Protein AF-A0A3B7A1W2-F1 (afdb_monomer_lite)

pLDDT: mean 85.23, std 13.89, range [45.28, 97.38]

Foldseek 3Di:
DVVVVVVVVVVVVVVVVVVLVCLLPDFPDKDKAKFAWPDWDQDDDPATWIKTWGFHDPDPPDRTDIDIETEQDVVQSVVNVVCHGAIKMWIWTFRPCNPDCSRPPHSIYTPHMDGDPCPPPPPPDPPPPPPPDPDDDDDDDDDDDD

Structure (mmCIF, N/CA/C/O backbone):
data_AF-A0A3B7A1W2-F1
#
_entry.id   AF-A0A3B7A1W2-F1
#
loop_
_atom_site.group_PDB
_atom_site.id
_atom_site.type_symbol
_atom_site.label_atom_id
_atom_site.label_alt_id
_atom_site.label_comp_id
_atom_site.label_asym_id
_atom_site.label_entity_id
_atom_site.label_seq_id
_atom_site.pdbx_PDB_ins_code
_atom_site.Cartn_x
_atom_site.Cartn_y
_atom_site.Cartn_z
_atom_site.occupancy
_atom_site.B_iso_or_equiv
_atom_site.auth_seq_id
_atom_site.auth_comp_id
_atom_site.auth_asym_id
_atom_site.auth_atom_id
_atom_site.pdbx_PDB_model_num
ATOM 1 N N . MET A 1 1 ? 27.266 4.513 -36.233 1.00 73.06 1 MET A N 1
ATOM 2 C CA . MET A 1 1 ? 27.441 4.719 -34.778 1.00 73.06 1 MET A CA 1
ATOM 3 C C . MET A 1 1 ? 26.164 5.240 -34.126 1.00 73.06 1 MET A C 1
ATOM 5 O O . MET A 1 1 ? 25.611 4.531 -33.301 1.00 73.06 1 MET A O 1
ATOM 9 N N . LEU A 1 2 ? 25.616 6.384 -34.559 1.00 82.25 2 LEU A N 1
ATOM 10 C CA . LEU A 1 2 ? 24.417 6.970 -33.938 1.00 82.25 2 LEU A CA 1
ATOM 11 C C . LEU A 1 2 ? 23.139 6.099 -34.045 1.00 82.25 2 LEU A C 1
ATOM 13 O O . LEU A 1 2 ? 22.388 5.991 -33.085 1.00 82.25 2 LEU A O 1
ATOM 17 N N . ARG A 1 3 ? 22.919 5.397 -35.171 1.00 88.88 3 ARG A N 1
ATOM 18 C CA . ARG A 1 3 ? 21.765 4.479 -35.339 1.00 88.88 3 ARG A CA 1
ATOM 19 C C . ARG A 1 3 ? 21.817 3.285 -34.377 1.00 88.88 3 ARG A C 1
ATOM 21 O O . ARG A 1 3 ? 20.830 2.991 -33.719 1.00 88.88 3 ARG A O 1
ATOM 28 N N . SER A 1 4 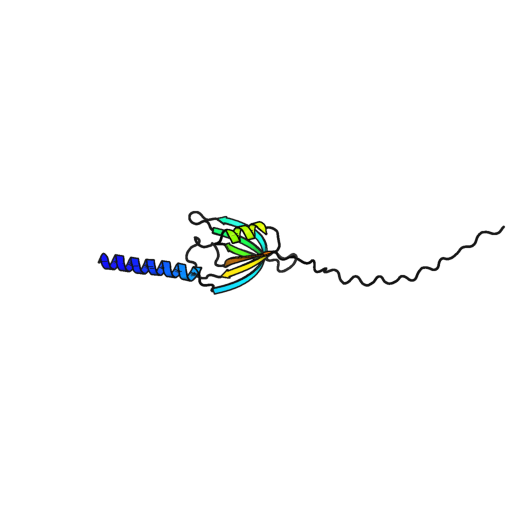? 22.976 2.636 -34.259 1.00 90.12 4 SER A N 1
ATOM 29 C CA . SER A 1 4 ? 23.189 1.522 -33.324 1.00 90.12 4 SER A CA 1
ATOM 30 C C . SER A 1 4 ? 23.053 1.963 -31.864 1.00 90.12 4 SER A C 1
ATOM 32 O O . SER A 1 4 ? 22.524 1.211 -31.056 1.00 90.12 4 SER A O 1
ATOM 34 N N . PHE A 1 5 ? 23.467 3.193 -31.540 1.00 92.88 5 PHE A N 1
ATOM 35 C CA . PHE A 1 5 ? 23.291 3.784 -30.212 1.00 92.88 5 PHE A CA 1
ATOM 36 C C . PHE A 1 5 ? 21.811 3.970 -29.849 1.00 92.88 5 PHE A C 1
ATOM 38 O O . PHE A 1 5 ? 21.390 3.555 -28.772 1.00 92.88 5 PHE A O 1
ATOM 45 N N . PHE A 1 6 ? 20.995 4.506 -30.763 1.00 94.38 6 PHE A N 1
ATOM 46 C CA . PHE A 1 6 ? 19.551 4.628 -30.534 1.00 94.38 6 PHE A CA 1
ATOM 47 C C . PHE A 1 6 ? 18.842 3.273 -30.440 1.00 94.38 6 PHE A C 1
ATOM 49 O O . PHE A 1 6 ? 17.961 3.113 -29.601 1.00 94.38 6 PHE A O 1
ATOM 56 N N . ILE A 1 7 ? 19.244 2.285 -31.248 1.00 93.88 7 ILE A N 1
ATOM 57 C CA . ILE A 1 7 ? 18.708 0.917 -31.153 1.00 93.88 7 ILE A CA 1
ATOM 58 C C . ILE A 1 7 ? 19.046 0.311 -29.787 1.00 93.88 7 ILE A C 1
ATOM 60 O O . ILE A 1 7 ? 18.169 -0.243 -29.133 1.00 93.88 7 ILE A O 1
ATOM 64 N N . PHE A 1 8 ? 20.290 0.461 -29.330 1.00 94.94 8 PHE A N 1
ATOM 65 C CA . PHE A 1 8 ? 20.715 -0.028 -28.022 1.00 94.94 8 PHE A CA 1
ATOM 66 C C . PHE A 1 8 ? 19.917 0.617 -26.880 1.00 94.94 8 PHE A C 1
ATOM 68 O O . PHE A 1 8 ? 19.374 -0.096 -26.041 1.00 94.94 8 PHE A O 1
ATOM 75 N N . ILE A 1 9 ? 19.767 1.946 -26.887 1.00 95.75 9 ILE A N 1
ATOM 76 C CA . ILE A 1 9 ? 18.930 2.659 -25.908 1.00 95.75 9 ILE A CA 1
ATOM 77 C C . ILE A 1 9 ? 17.486 2.156 -25.950 1.00 95.75 9 ILE A C 1
ATOM 79 O O . ILE A 1 9 ? 16.898 1.912 -24.900 1.00 95.75 9 ILE A O 1
ATOM 83 N N . GLY A 1 10 ? 16.926 1.967 -27.147 1.00 95.81 10 GLY A N 1
ATOM 84 C CA . GLY A 1 10 ? 15.574 1.442 -27.315 1.00 95.81 10 GLY A CA 1
ATOM 85 C C . GLY A 1 10 ? 15.402 0.068 -26.670 1.00 95.81 10 GLY A C 1
ATOM 86 O O . GLY A 1 10 ? 14.456 -0.135 -25.916 1.00 95.81 10 GLY A O 1
ATOM 87 N N . VAL A 1 11 ? 16.343 -0.852 -26.897 1.00 95.62 11 VAL A N 1
ATOM 88 C CA . VAL A 1 11 ? 16.323 -2.197 -26.298 1.00 95.62 11 VAL A CA 1
ATOM 89 C C . VAL A 1 11 ? 16.437 -2.134 -24.774 1.00 95.62 11 VAL A C 1
ATOM 91 O O . VAL A 1 11 ? 15.689 -2.821 -24.083 1.00 95.62 11 VAL A O 1
ATOM 94 N N . VAL A 1 12 ? 17.322 -1.288 -24.240 1.00 95.44 12 VAL A N 1
ATOM 95 C CA . VAL A 1 12 ? 17.487 -1.118 -22.787 1.00 95.44 12 VAL A CA 1
ATOM 96 C C . VAL A 1 12 ? 16.216 -0.562 -22.144 1.00 95.44 12 VAL A C 1
ATOM 98 O O . VAL A 1 12 ? 15.766 -1.089 -21.129 1.00 95.44 12 VAL A O 1
ATOM 101 N N . LEU A 1 13 ? 15.603 0.463 -22.742 1.00 94.88 13 LEU A N 1
ATOM 102 C CA . LEU A 1 13 ? 14.352 1.036 -22.240 1.00 94.88 13 LEU A CA 1
ATOM 103 C C . LEU A 1 13 ? 13.209 0.019 -22.276 1.00 94.88 13 LEU A C 1
ATOM 105 O O . LEU A 1 13 ? 12.460 -0.095 -21.309 1.00 94.88 13 LEU A O 1
ATOM 109 N N . LEU A 1 14 ? 13.099 -0.752 -23.357 1.00 95.75 14 LEU A N 1
ATOM 110 C CA . LEU A 1 14 ? 12.073 -1.784 -23.491 1.00 95.75 14 LEU A CA 1
ATOM 111 C C . LEU A 1 14 ? 12.275 -2.894 -22.447 1.00 95.75 14 LEU A C 1
ATOM 113 O O . LEU A 1 14 ? 11.315 -3.309 -21.801 1.00 95.75 14 LEU A O 1
ATOM 117 N N . GLY A 1 15 ? 13.526 -3.297 -22.205 1.00 95.06 15 GLY A N 1
ATOM 118 C CA . GLY A 1 15 ? 13.882 -4.221 -21.128 1.00 95.06 15 GLY A CA 1
ATOM 119 C C . GLY A 1 15 ? 13.515 -3.690 -19.739 1.00 95.06 15 GLY A C 1
ATOM 120 O O . GLY A 1 15 ? 12.948 -4.429 -18.939 1.00 95.06 15 GLY A O 1
ATOM 121 N N . ALA A 1 16 ? 13.762 -2.406 -19.463 1.00 92.88 16 ALA A N 1
ATOM 122 C CA . ALA A 1 16 ? 13.397 -1.781 -18.191 1.00 92.88 16 ALA A CA 1
ATOM 123 C C . ALA A 1 16 ? 11.874 -1.730 -17.978 1.00 92.88 16 ALA A C 1
ATOM 125 O O . ALA A 1 16 ? 11.393 -2.045 -16.891 1.00 92.88 16 ALA A O 1
ATOM 126 N N . VAL A 1 17 ? 11.104 -1.389 -19.017 1.00 93.44 17 VAL A N 1
ATOM 127 C CA . VAL A 1 17 ? 9.633 -1.393 -18.954 1.00 93.44 17 VAL A CA 1
ATOM 128 C C . VAL A 1 17 ? 9.101 -2.807 -18.728 1.00 93.44 17 VAL A C 1
ATOM 130 O O . VAL A 1 17 ? 8.248 -3.004 -17.865 1.00 93.44 17 VAL A O 1
ATOM 133 N N . ALA A 1 18 ? 9.627 -3.796 -19.455 1.00 93.81 18 ALA A N 1
ATOM 134 C CA . ALA A 1 18 ? 9.243 -5.194 -19.282 1.00 93.81 18 ALA A CA 1
ATOM 135 C C . ALA A 1 18 ? 9.575 -5.709 -17.873 1.00 93.81 18 ALA A C 1
ATOM 137 O O . ALA A 1 18 ? 8.759 -6.400 -17.269 1.00 93.81 18 ALA A O 1
ATOM 138 N N . TRP A 1 19 ? 10.733 -5.326 -17.325 1.00 91.56 19 TRP A N 1
ATOM 139 C CA . TRP A 1 19 ? 11.125 -5.654 -15.955 1.00 91.56 19 TRP A CA 1
ATOM 140 C C . TRP A 1 19 ? 10.150 -5.078 -14.930 1.00 91.56 19 TRP A C 1
ATOM 142 O O . TRP A 1 19 ? 9.638 -5.821 -14.101 1.00 91.56 19 TRP A O 1
ATOM 152 N N . VAL A 1 20 ? 9.866 -3.771 -14.993 1.00 91.69 20 VAL A N 1
ATOM 153 C CA . VAL A 1 20 ? 8.916 -3.102 -14.084 1.00 91.69 20 VAL A CA 1
ATOM 154 C C . VAL A 1 20 ? 7.541 -3.757 -14.167 1.00 91.69 20 VAL A C 1
ATOM 156 O O . VAL A 1 20 ? 6.906 -4.011 -13.148 1.00 91.69 20 VAL A O 1
ATOM 159 N N . TRP A 1 21 ? 7.074 -4.041 -15.383 1.00 92.25 21 TRP A N 1
ATOM 160 C CA . TRP A 1 21 ? 5.792 -4.700 -15.583 1.00 92.25 21 TRP A CA 1
ATOM 161 C C . TRP A 1 21 ? 5.779 -6.096 -14.955 1.00 92.25 21 TRP A C 1
ATOM 163 O O . TRP A 1 21 ? 4.833 -6.430 -14.250 1.00 92.25 21 TRP A O 1
ATOM 173 N N . LEU A 1 22 ? 6.837 -6.885 -15.142 1.00 93.31 22 LEU A N 1
ATOM 174 C CA . LEU A 1 22 ? 6.940 -8.217 -14.557 1.00 93.31 22 LEU A CA 1
ATOM 175 C C . LEU A 1 22 ? 6.950 -8.160 -13.025 1.00 93.31 22 LEU A C 1
ATOM 177 O O . LEU A 1 22 ? 6.165 -8.858 -12.392 1.00 93.31 22 LEU A O 1
ATOM 181 N N . THR A 1 23 ? 7.794 -7.318 -12.422 1.00 91.00 23 THR A N 1
ATOM 182 C CA . THR A 1 23 ? 7.941 -7.280 -10.959 1.00 91.00 23 THR A CA 1
ATOM 183 C C . THR A 1 23 ? 6.697 -6.770 -10.247 1.00 91.00 23 THR A C 1
ATOM 185 O O . THR A 1 23 ? 6.440 -7.199 -9.134 1.00 91.00 23 THR A O 1
ATOM 188 N N . LEU A 1 24 ? 5.893 -5.916 -10.886 1.00 88.38 24 LEU A N 1
ATOM 189 C CA . LEU A 1 24 ? 4.650 -5.381 -10.317 1.00 88.38 24 LEU A CA 1
ATOM 190 C C . LEU A 1 24 ? 3.407 -6.251 -10.531 1.00 88.38 24 LEU A C 1
ATOM 192 O O . LEU A 1 24 ? 2.341 -5.897 -10.021 1.00 88.38 24 LEU A O 1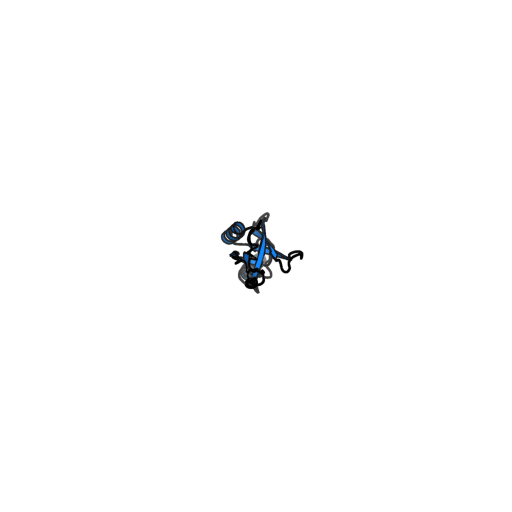
ATOM 196 N N . ASN A 1 25 ? 3.507 -7.302 -11.346 1.00 89.25 25 ASN A N 1
ATOM 197 C CA . ASN A 1 25 ? 2.410 -8.237 -11.613 1.00 89.25 25 ASN A CA 1
ATOM 198 C C . ASN A 1 25 ? 2.724 -9.657 -11.123 1.00 89.25 25 ASN A C 1
ATOM 200 O O . ASN A 1 25 ? 1.822 -10.486 -11.046 1.00 89.25 25 ASN A O 1
ATOM 204 N N . TRP A 1 26 ? 3.987 -9.959 -10.812 1.00 91.94 26 TRP A N 1
ATOM 205 C CA . TRP A 1 26 ? 4.398 -11.273 -10.342 1.00 91.94 26 TRP A CA 1
ATOM 206 C C . TRP A 1 26 ? 4.494 -11.308 -8.816 1.00 91.94 26 TRP A C 1
ATOM 208 O O . TRP A 1 26 ? 5.460 -10.819 -8.225 1.00 91.94 26 TRP A O 1
ATOM 218 N N . SER A 1 27 ? 3.520 -11.959 -8.180 1.00 92.19 27 SER A N 1
ATOM 219 C CA . SER A 1 27 ? 3.583 -12.260 -6.751 1.00 92.19 27 SER A CA 1
ATOM 220 C C . SER A 1 27 ? 4.592 -13.379 -6.484 1.00 92.19 27 SER A C 1
ATOM 222 O O . SER A 1 27 ? 4.483 -14.486 -7.011 1.00 92.19 27 SER A O 1
ATOM 224 N N . TYR A 1 28 ? 5.611 -13.081 -5.678 1.00 93.62 28 TYR A N 1
ATOM 225 C CA . TYR A 1 28 ? 6.539 -14.079 -5.146 1.00 93.62 28 TYR A CA 1
ATOM 226 C C . TYR A 1 28 ? 5.884 -14.912 -4.038 1.00 93.62 28 TYR A C 1
ATOM 228 O O . TYR A 1 28 ? 6.140 -16.110 -3.934 1.00 93.62 28 TYR A O 1
ATOM 236 N N . SER A 1 29 ? 5.072 -14.270 -3.200 1.00 94.88 29 SER A N 1
ATOM 237 C CA . SER A 1 29 ? 4.317 -14.908 -2.125 1.00 94.88 29 SER A CA 1
ATOM 238 C C . SER A 1 29 ? 3.079 -14.088 -1.837 1.00 94.88 29 SER A C 1
ATOM 240 O O . SER A 1 29 ? 3.159 -12.875 -1.726 1.00 94.88 29 SER A O 1
ATOM 242 N N . ASP A 1 30 ? 1.960 -14.743 -1.614 1.00 95.62 30 ASP A N 1
ATOM 243 C CA . ASP A 1 30 ? 0.753 -14.149 -1.059 1.00 95.62 30 ASP A CA 1
ATOM 244 C C . ASP A 1 30 ? 0.518 -14.650 0.371 1.00 95.62 30 ASP A C 1
ATOM 246 O O . ASP A 1 30 ? 1.112 -15.640 0.812 1.00 95.62 30 ASP A O 1
ATOM 250 N N . GLY A 1 31 ? -0.282 -13.918 1.140 1.00 95.50 31 GLY A N 1
ATOM 251 C CA . GLY A 1 31 ? -0.623 -14.315 2.499 1.00 95.50 31 GLY A CA 1
ATOM 252 C C . GLY A 1 31 ? -1.521 -13.325 3.224 1.00 95.50 31 GLY A C 1
ATOM 253 O O . GLY A 1 31 ? -1.952 -12.309 2.676 1.00 95.50 31 GLY A O 1
ATOM 254 N N . GLU A 1 32 ? -1.784 -13.627 4.494 1.00 95.44 32 GLU A N 1
ATOM 255 C CA . GLU A 1 32 ? -2.628 -12.811 5.361 1.00 95.44 32 GLU A CA 1
ATOM 256 C C . GLU A 1 32 ? -1.916 -12.437 6.664 1.00 95.44 32 GLU A C 1
ATOM 258 O O . GLU A 1 32 ? -1.167 -13.232 7.234 1.00 95.44 32 GLU A O 1
ATOM 263 N N . ARG A 1 33 ? -2.177 -11.229 7.174 1.00 94.31 33 ARG A N 1
ATOM 264 C CA . ARG A 1 33 ? -1.713 -10.770 8.493 1.00 94.31 33 ARG A CA 1
ATOM 265 C C . ARG A 1 33 ? -2.841 -10.097 9.256 1.00 94.31 33 ARG A C 1
ATOM 267 O O . ARG A 1 33 ? -3.523 -9.225 8.726 1.00 94.31 33 ARG A O 1
ATOM 274 N N . ALA A 1 34 ? -3.016 -10.487 10.515 1.00 92.94 34 ALA A N 1
ATOM 275 C CA . ALA A 1 34 ? -4.021 -9.920 11.403 1.00 92.94 34 ALA A CA 1
ATOM 276 C C . ALA A 1 34 ? -3.394 -8.911 12.369 1.00 92.94 34 ALA A C 1
ATOM 278 O O . ALA A 1 34 ? -2.347 -9.177 12.962 1.00 92.94 34 ALA A O 1
ATOM 279 N N . GLY A 1 35 ? -4.059 -7.783 12.585 1.00 92.81 35 GLY A N 1
ATOM 280 C CA . GLY A 1 35 ? -3.596 -6.782 13.537 1.00 92.81 35 GLY A CA 1
ATOM 281 C C . GLY A 1 35 ? -4.458 -5.530 13.553 1.00 92.81 35 GLY A C 1
ATOM 282 O O . GLY A 1 35 ? -5.577 -5.524 13.047 1.00 92.81 35 GLY A O 1
ATOM 283 N N . TYR A 1 36 ? -3.927 -4.472 14.152 1.00 92.31 36 TYR A N 1
ATOM 284 C CA . TYR A 1 36 ? -4.576 -3.166 14.222 1.00 92.31 36 TYR A CA 1
ATOM 285 C C . TYR A 1 36 ? -3.871 -2.182 13.296 1.00 92.31 36 TYR A C 1
ATOM 287 O O . TYR A 1 36 ? -2.645 -2.046 13.351 1.00 92.31 36 TYR A O 1
ATOM 295 N N . ILE A 1 37 ? -4.641 -1.479 12.461 1.00 93.81 37 ILE A N 1
ATOM 296 C CA . ILE A 1 37 ? -4.105 -0.395 11.632 1.00 93.81 37 ILE A CA 1
ATOM 297 C C . ILE A 1 37 ? -3.624 0.719 12.559 1.00 93.81 37 ILE A C 1
ATOM 299 O O . ILE A 1 37 ? -4.435 1.360 13.225 1.00 93.81 37 ILE A O 1
ATOM 303 N N . GLN A 1 38 ? -2.312 0.952 12.600 1.00 91.75 38 GLN A N 1
ATOM 304 C CA . GLN A 1 38 ? -1.738 2.037 13.399 1.00 91.75 38 GLN A CA 1
ATOM 305 C C . GLN A 1 38 ? -1.594 3.318 12.594 1.00 91.75 38 GLN A C 1
ATOM 307 O O . GLN A 1 38 ? -1.737 4.417 13.126 1.00 91.75 38 GLN A O 1
ATOM 312 N N . LYS A 1 39 ? -1.272 3.184 11.309 1.00 93.00 39 LYS A N 1
ATOM 313 C CA . LYS A 1 39 ? -0.959 4.321 10.456 1.00 93.00 39 LYS A CA 1
ATOM 314 C C . LYS A 1 39 ? -1.251 3.979 9.012 1.00 93.00 39 LYS A C 1
ATOM 316 O O . LYS A 1 39 ? -0.965 2.876 8.562 1.00 93.00 39 LYS A O 1
ATOM 321 N N . LEU A 1 40 ? -1.768 4.964 8.295 1.00 95.25 40 LEU A N 1
ATOM 322 C CA . LEU A 1 40 ? -1.859 4.976 6.846 1.00 95.25 40 LEU A CA 1
ATOM 323 C C . LEU A 1 40 ? -1.554 6.402 6.395 1.00 95.25 40 LEU A C 1
ATOM 325 O O . LEU A 1 40 ? -2.118 7.361 6.922 1.00 95.25 40 LEU A O 1
ATOM 329 N N . SER A 1 41 ? -0.621 6.566 5.468 1.00 94.81 41 SER A N 1
ATOM 330 C CA . SER A 1 41 ? -0.168 7.882 5.035 1.00 94.81 41 SER A CA 1
ATOM 331 C C . SER A 1 41 ? 0.132 7.872 3.548 1.00 94.81 41 SER A C 1
ATOM 333 O O . SER A 1 41 ? 0.812 6.981 3.049 1.00 94.81 41 SER A O 1
ATOM 335 N N . ARG A 1 42 ? -0.367 8.885 2.837 1.00 94.19 42 ARG A N 1
ATOM 336 C CA . ARG A 1 42 ? -0.041 9.102 1.430 1.00 94.19 42 ARG A CA 1
ATOM 337 C C . ARG A 1 42 ? 1.253 9.907 1.342 1.00 94.19 42 ARG A C 1
ATOM 339 O O . ARG A 1 42 ? 1.241 11.110 1.610 1.00 94.19 42 ARG A O 1
ATOM 346 N N . LYS A 1 43 ? 2.357 9.256 0.985 1.00 90.94 43 LYS A N 1
ATOM 347 C CA . LYS A 1 43 ? 3.703 9.851 0.953 1.00 90.94 43 LYS A CA 1
ATOM 348 C C . LYS A 1 43 ? 4.313 9.751 -0.439 1.00 90.94 43 LYS A C 1
ATOM 350 O O . LYS A 1 43 ? 3.842 8.991 -1.272 1.00 90.94 43 LYS A O 1
ATOM 355 N N . GLY A 1 44 ? 5.333 10.567 -0.688 1.00 87.31 44 GLY A N 1
ATOM 356 C CA . GLY A 1 44 ? 6.047 10.629 -1.962 1.00 87.31 44 GLY A CA 1
ATOM 357 C C . GLY A 1 44 ? 6.063 12.033 -2.566 1.00 87.31 44 GLY A C 1
ATOM 358 O O . GLY A 1 44 ? 5.106 12.801 -2.432 1.00 87.31 44 GLY A O 1
ATOM 359 N N . TRP A 1 45 ? 7.185 12.384 -3.201 1.00 79.19 45 TRP A N 1
ATOM 360 C CA . TRP A 1 45 ? 7.403 13.715 -3.778 1.00 79.19 45 TRP A CA 1
ATOM 361 C C . TRP A 1 45 ? 6.919 13.809 -5.231 1.00 79.19 45 TRP A C 1
ATOM 363 O O . TRP A 1 45 ? 6.154 14.713 -5.556 1.00 79.19 45 TRP A O 1
ATOM 373 N N . LEU A 1 46 ? 7.315 12.846 -6.074 1.00 83.25 46 LEU A N 1
ATOM 374 C CA . LEU A 1 46 ? 6.893 12.738 -7.480 1.00 83.25 46 LEU A CA 1
ATOM 375 C C . LEU A 1 46 ? 5.728 11.755 -7.665 1.00 83.25 46 LEU A C 1
ATOM 377 O O . LEU A 1 46 ? 4.732 12.089 -8.298 1.00 83.25 46 LEU A O 1
ATOM 381 N N . CYS A 1 47 ? 5.843 10.560 -7.085 1.00 87.19 47 CYS A N 1
ATOM 382 C CA . CYS A 1 47 ? 4.819 9.520 -7.108 1.00 87.19 47 CYS A CA 1
ATOM 383 C C . CYS A 1 47 ? 4.283 9.358 -5.689 1.00 87.19 47 CYS A C 1
ATOM 385 O O . CYS A 1 47 ? 5.051 9.007 -4.796 1.00 87.19 47 CYS A O 1
ATOM 387 N N . LYS A 1 48 ? 3.000 9.655 -5.464 1.00 90.25 48 LYS A N 1
ATOM 388 C CA . LYS A 1 48 ? 2.381 9.466 -4.150 1.00 90.25 48 LYS A CA 1
ATOM 389 C C . LYS A 1 48 ? 1.816 8.058 -4.033 1.00 90.25 48 LYS A C 1
ATOM 391 O O . LYS A 1 48 ? 0.914 7.708 -4.791 1.00 90.25 48 LYS A O 1
ATOM 396 N N . THR A 1 49 ? 2.292 7.306 -3.054 1.00 93.56 49 THR A N 1
ATOM 397 C CA . THR A 1 49 ? 1.802 5.971 -2.704 1.00 93.56 49 THR A CA 1
ATOM 398 C C . THR A 1 49 ? 1.200 5.994 -1.306 1.00 93.56 49 THR A C 1
ATOM 400 O O . THR A 1 49 ? 1.451 6.905 -0.509 1.00 93.56 49 THR A O 1
ATOM 403 N N . TRP A 1 50 ? 0.320 5.039 -1.025 1.00 96.25 50 TRP A N 1
ATOM 404 C CA . TRP A 1 50 ? -0.232 4.853 0.308 1.00 96.25 50 TRP A CA 1
ATOM 405 C C . TRP A 1 50 ? 0.626 3.850 1.062 1.00 96.25 50 TRP A C 1
ATOM 407 O O . TRP A 1 50 ? 0.756 2.711 0.635 1.00 96.25 50 TRP A O 1
ATOM 417 N N . GLU A 1 51 ? 1.174 4.274 2.191 1.00 96.19 51 GLU A N 1
ATOM 418 C CA . GLU A 1 51 ? 2.056 3.463 3.023 1.00 96.19 51 GLU A CA 1
ATOM 419 C C . GLU A 1 51 ? 1.432 3.323 4.404 1.00 96.19 51 GLU A C 1
ATOM 421 O O . GLU A 1 51 ? 1.035 4.319 5.028 1.00 96.19 51 GLU A O 1
ATOM 426 N N . GLY A 1 52 ? 1.306 2.087 4.869 1.00 95.06 52 GLY A N 1
ATOM 427 C CA . GLY A 1 52 ? 0.646 1.760 6.118 1.00 95.06 52 GLY A CA 1
ATOM 428 C C . GLY A 1 52 ? 1.491 0.894 7.038 1.00 95.06 52 GLY A C 1
ATOM 429 O O . GLY A 1 52 ? 2.435 0.230 6.624 1.00 95.06 52 GLY A O 1
ATOM 430 N N . GLU A 1 53 ? 1.132 0.923 8.318 1.00 94.75 53 GLU A N 1
ATOM 431 C CA . GLU A 1 53 ? 1.751 0.119 9.367 1.00 94.75 53 GLU A CA 1
ATOM 432 C C . GLU A 1 53 ? 0.644 -0.579 10.175 1.00 94.75 53 GLU A C 1
ATOM 434 O O . GLU A 1 53 ? -0.286 0.072 10.671 1.00 94.75 53 GLU A O 1
ATOM 439 N N . VAL A 1 54 ? 0.751 -1.900 10.336 1.00 93.94 54 VAL A N 1
ATOM 440 C CA . VAL A 1 54 ? -0.100 -2.700 11.232 1.00 93.94 54 V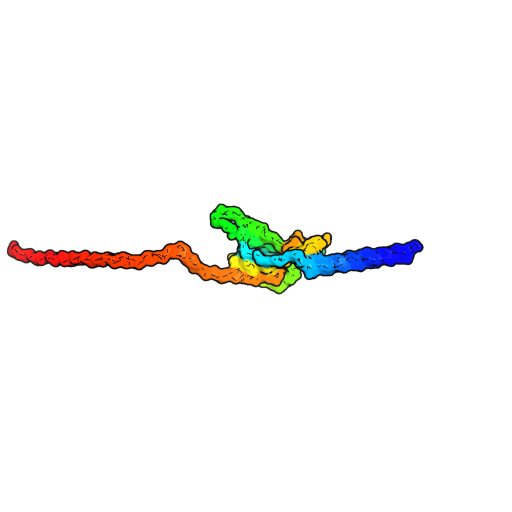AL A CA 1
ATOM 441 C C . VAL A 1 54 ? 0.686 -3.150 12.447 1.00 93.94 54 VAL A C 1
ATOM 443 O O . VAL A 1 54 ? 1.779 -3.695 12.317 1.00 93.94 54 VAL A O 1
ATOM 446 N N . ALA A 1 55 ? 0.096 -2.968 13.627 1.00 92.56 55 ALA A N 1
ATOM 447 C CA . ALA A 1 55 ? 0.544 -3.622 14.849 1.00 92.56 55 ALA A CA 1
ATOM 448 C C . ALA A 1 55 ? -0.032 -5.035 14.914 1.00 92.56 55 ALA A C 1
ATOM 450 O O . ALA A 1 55 ? -1.240 -5.226 15.084 1.00 92.56 55 ALA A O 1
ATOM 451 N N . MET A 1 56 ? 0.844 -6.023 14.808 1.00 89.06 56 MET A N 1
ATOM 452 C CA . MET A 1 56 ? 0.535 -7.426 15.030 1.00 89.06 56 MET A CA 1
ATOM 453 C C . MET A 1 56 ? 0.785 -7.731 16.507 1.00 89.06 56 MET A C 1
ATOM 455 O O . MET A 1 56 ? 1.913 -7.659 16.994 1.00 89.06 56 MET A O 1
ATOM 459 N N . VAL A 1 57 ? -0.280 -8.051 17.240 1.00 80.25 57 VAL A N 1
ATOM 460 C CA . VAL A 1 57 ? -0.171 -8.456 18.645 1.00 80.25 57 VAL A CA 1
ATOM 461 C C . VAL A 1 57 ? -0.052 -9.972 18.686 1.00 80.25 57 VAL A C 1
ATOM 463 O O . VAL A 1 57 ? -1.022 -10.680 18.424 1.00 80.25 57 VAL A O 1
ATOM 466 N N . THR A 1 58 ? 1.141 -10.467 18.998 1.00 74.06 58 THR A N 1
ATOM 467 C CA . THR A 1 58 ? 1.414 -11.904 19.144 1.00 74.06 58 THR A CA 1
ATOM 468 C C . THR A 1 58 ? 1.166 -12.386 20.574 1.00 74.06 58 THR A C 1
ATOM 470 O O . THR A 1 58 ? 0.711 -13.510 20.764 1.00 74.06 58 THR A O 1
ATOM 473 N N . MET A 1 59 ? 1.405 -11.533 21.580 1.00 77.94 59 MET A N 1
ATOM 474 C CA . MET A 1 59 ? 1.185 -11.834 23.000 1.00 77.94 59 MET A CA 1
ATOM 475 C C . MET A 1 59 ? 0.737 -10.588 23.791 1.00 77.94 59 MET A C 1
ATOM 477 O O . MET A 1 59 ? 1.288 -9.504 23.578 1.00 77.94 59 MET A O 1
ATOM 481 N N . PRO A 1 60 ? -0.220 -10.712 24.736 1.00 73.75 60 PRO A N 1
ATOM 482 C CA . PRO A 1 60 ? -0.593 -9.619 25.634 1.00 73.75 60 PRO A CA 1
ATOM 483 C C . PRO A 1 60 ? 0.607 -9.125 26.456 1.00 73.75 60 PRO A C 1
ATOM 485 O O . PRO A 1 60 ? 1.314 -9.922 27.066 1.00 73.75 60 PRO A O 1
ATOM 488 N N . GLY A 1 61 ? 0.832 -7.809 26.486 1.00 76.19 61 GLY A N 1
ATOM 489 C CA . GLY A 1 61 ? 1.930 -7.186 27.240 1.00 76.19 61 GLY A CA 1
ATOM 490 C C . GLY A 1 61 ? 3.295 -7.187 26.539 1.00 76.19 61 GLY A C 1
ATOM 491 O O . GLY A 1 61 ? 4.222 -6.556 27.043 1.00 76.19 61 GLY A O 1
ATOM 492 N N . ALA A 1 62 ? 3.427 -7.835 25.377 1.00 79.50 62 ALA A N 1
ATOM 493 C CA . ALA A 1 62 ? 4.604 -7.705 24.522 1.00 79.50 62 ALA A CA 1
ATOM 494 C C . ALA A 1 62 ? 4.505 -6.459 23.627 1.00 79.50 62 ALA A C 1
ATOM 496 O O . ALA A 1 62 ? 3.413 -5.966 23.333 1.00 79.50 62 ALA A O 1
ATOM 497 N N . ILE A 1 63 ? 5.657 -5.958 23.172 1.00 81.38 63 ILE A N 1
ATOM 498 C CA . ILE A 1 63 ? 5.703 -4.897 22.162 1.00 81.38 63 ILE A CA 1
ATOM 499 C C . ILE A 1 63 ? 5.155 -5.490 20.854 1.00 81.38 63 ILE A C 1
ATOM 501 O O . ILE A 1 63 ? 5.674 -6.515 20.413 1.00 81.38 63 ILE A O 1
ATOM 505 N N . PRO A 1 64 ? 4.114 -4.898 20.244 1.00 82.69 64 PRO A N 1
ATOM 506 C CA . PRO A 1 64 ? 3.550 -5.423 19.010 1.00 82.69 64 PRO A CA 1
ATOM 507 C C . PRO A 1 64 ? 4.552 -5.310 17.860 1.00 82.69 64 PRO A C 1
ATOM 509 O O . PRO A 1 64 ? 5.173 -4.259 17.664 1.00 82.69 64 PRO A O 1
ATOM 512 N N . ASP A 1 65 ? 4.657 -6.376 17.069 1.00 89.44 65 ASP A N 1
ATOM 513 C CA . ASP A 1 65 ? 5.460 -6.371 15.853 1.00 89.44 65 ASP A CA 1
ATOM 514 C C . ASP A 1 65 ? 4.800 -5.469 14.813 1.00 89.44 65 ASP A C 1
ATOM 516 O O . ASP A 1 65 ? 3.580 -5.487 14.623 1.00 89.44 65 ASP A O 1
ATOM 520 N N . ARG A 1 66 ? 5.607 -4.668 14.119 1.00 91.38 66 ARG A N 1
ATOM 521 C CA . ARG A 1 66 ? 5.116 -3.788 13.058 1.00 91.38 66 ARG A CA 1
ATOM 522 C C . ARG A 1 66 ? 5.269 -4.454 11.702 1.00 91.38 66 ARG A C 1
ATOM 524 O O . ARG A 1 66 ? 6.346 -4.927 11.352 1.00 91.38 66 ARG A O 1
ATOM 531 N N . PHE A 1 67 ? 4.183 -4.465 10.941 1.00 94.88 67 PHE A N 1
ATOM 532 C CA . PHE A 1 67 ? 4.188 -4.826 9.533 1.00 94.88 67 PHE A CA 1
ATOM 533 C C . PHE A 1 67 ? 3.939 -3.585 8.691 1.00 94.88 67 PHE A C 1
ATOM 535 O O . PHE A 1 67 ? 2.860 -2.995 8.760 1.00 94.88 67 PHE A O 1
ATOM 542 N N . GLU A 1 68 ? 4.948 -3.201 7.923 1.00 96.19 68 GLU A N 1
ATOM 543 C CA . GLU A 1 68 ? 4.874 -2.104 6.966 1.00 96.19 68 GLU A CA 1
ATOM 544 C C . GLU A 1 68 ? 4.403 -2.653 5.620 1.00 96.19 68 GLU A C 1
ATOM 546 O O . GLU A 1 68 ? 4.837 -3.726 5.194 1.00 96.19 68 GLU A O 1
ATOM 551 N N . PHE A 1 69 ? 3.499 -1.931 4.970 1.00 96.31 69 PHE A N 1
ATOM 552 C CA . PHE A 1 69 ? 2.916 -2.343 3.703 1.00 96.31 69 PHE A CA 1
ATOM 553 C C . PHE A 1 69 ? 2.608 -1.143 2.813 1.00 96.31 69 PHE A C 1
ATOM 555 O O . PHE A 1 69 ? 2.345 -0.039 3.293 1.00 96.31 69 PHE A O 1
ATOM 562 N N . SER A 1 70 ? 2.555 -1.399 1.512 1.00 96.44 70 SER A N 1
ATOM 563 C CA . SER A 1 70 ? 2.218 -0.420 0.485 1.00 96.44 70 SER A CA 1
ATOM 564 C C . SER A 1 70 ? 0.859 -0.745 -0.138 1.00 96.44 70 SER A C 1
ATOM 566 O O . SER A 1 70 ? 0.470 -1.905 -0.278 1.00 96.44 70 SER A O 1
ATOM 568 N N . VAL A 1 71 ? 0.109 0.280 -0.534 1.00 96.31 71 VAL A N 1
ATOM 569 C CA . VAL A 1 71 ? -1.189 0.142 -1.206 1.00 96.31 71 VAL A CA 1
ATOM 570 C C . VAL A 1 71 ? -1.169 0.950 -2.492 1.00 96.31 71 VAL A C 1
ATOM 572 O O . VAL A 1 71 ? -0.929 2.160 -2.495 1.00 96.31 71 VAL A O 1
ATOM 575 N N . ARG A 1 72 ? -1.438 0.269 -3.605 1.00 91.56 72 ARG A N 1
ATOM 576 C CA . ARG A 1 72 ? -1.454 0.887 -4.937 1.00 91.56 72 ARG A CA 1
ATOM 577 C C . ARG A 1 72 ? -2.830 1.420 -5.312 1.00 91.56 72 ARG A C 1
ATOM 579 O O . ARG A 1 72 ? -2.925 2.447 -5.977 1.00 91.56 72 ARG A O 1
ATOM 586 N N . GLU A 1 73 ? -3.888 0.741 -4.880 1.00 92.56 73 GLU A N 1
ATOM 587 C CA . GLU A 1 73 ? -5.259 1.093 -5.235 1.00 92.56 73 GLU A CA 1
ATOM 588 C C . GLU A 1 73 ? -5.908 1.999 -4.178 1.00 92.56 73 GLU A C 1
ATOM 590 O O . GLU A 1 73 ? -5.889 1.719 -2.978 1.00 92.56 73 GLU A O 1
ATOM 595 N N . GLU A 1 74 ? -6.511 3.104 -4.617 1.00 93.88 74 GLU A N 1
ATOM 596 C CA . GLU A 1 74 ? -7.142 4.073 -3.712 1.00 93.88 74 GLU A CA 1
ATOM 597 C C . GLU A 1 74 ? -8.399 3.516 -3.028 1.00 93.88 74 GLU A C 1
ATOM 599 O O . GLU A 1 74 ? -8.694 3.876 -1.890 1.00 93.88 74 GLU A O 1
ATOM 604 N N . THR A 1 75 ? -9.111 2.594 -3.677 1.00 95.81 75 THR A N 1
ATOM 605 C CA . THR A 1 75 ? -10.276 1.897 -3.110 1.00 95.81 75 THR A CA 1
ATOM 606 C C . THR A 1 75 ? -9.884 1.081 -1.873 1.00 95.81 75 THR A C 1
ATOM 608 O O . THR A 1 75 ? -10.536 1.192 -0.833 1.00 95.81 75 THR A O 1
ATOM 611 N N . ILE A 1 76 ? -8.774 0.341 -1.944 1.00 96.19 76 ILE A N 1
ATOM 612 C CA . ILE A 1 76 ? -8.219 -0.439 -0.834 1.00 96.19 76 ILE A CA 1
ATOM 613 C C . ILE A 1 76 ? -7.729 0.488 0.277 1.00 96.19 76 ILE A C 1
ATOM 615 O O . ILE A 1 76 ? -8.050 0.264 1.441 1.00 96.19 76 ILE A O 1
ATOM 619 N N . ALA A 1 77 ? -7.035 1.579 -0.060 1.00 96.25 77 ALA A N 1
ATOM 620 C CA . ALA A 1 77 ? -6.604 2.564 0.933 1.00 96.25 77 ALA A CA 1
ATOM 621 C C . ALA A 1 77 ? -7.796 3.174 1.694 1.00 96.25 77 ALA A C 1
ATOM 623 O O . ALA A 1 77 ? -7.767 3.277 2.920 1.00 96.25 77 ALA A O 1
ATOM 624 N N . ASN A 1 78 ? -8.881 3.507 0.989 1.00 96.25 78 ASN A N 1
ATOM 625 C CA . ASN A 1 78 ? -10.114 3.995 1.606 1.00 96.25 78 ASN A CA 1
ATOM 626 C C . ASN A 1 78 ? -10.775 2.931 2.491 1.00 96.25 78 ASN A C 1
ATOM 628 O O . ASN A 1 78 ? -11.245 3.256 3.581 1.00 96.25 78 ASN A O 1
ATOM 632 N N . LYS A 1 79 ? -10.769 1.662 2.065 1.00 96.00 79 LYS A N 1
ATOM 633 C CA . LYS A 1 79 ? -11.276 0.534 2.860 1.00 96.00 79 LYS A CA 1
ATOM 634 C C . LYS A 1 79 ? -10.476 0.361 4.154 1.00 96.00 79 LYS A C 1
ATOM 636 O O . LYS A 1 79 ? -11.067 0.218 5.218 1.00 96.00 79 LYS A O 1
ATOM 641 N N . ILE A 1 80 ? -9.147 0.445 4.084 1.00 95.81 80 ILE A N 1
ATOM 642 C CA . ILE A 1 80 ? -8.260 0.392 5.257 1.00 95.81 80 ILE A CA 1
ATOM 643 C C . ILE A 1 80 ? -8.538 1.570 6.191 1.00 95.81 80 ILE A C 1
ATOM 645 O O . ILE A 1 80 ? -8.656 1.378 7.397 1.00 95.81 80 ILE A O 1
ATOM 649 N N . ASN A 1 81 ? -8.689 2.777 5.643 1.00 95.19 81 ASN A N 1
ATOM 650 C CA . ASN A 1 81 ? -8.973 3.972 6.432 1.00 95.19 81 ASN A CA 1
ATOM 651 C C . ASN A 1 81 ? -10.339 3.895 7.139 1.00 95.19 81 ASN A C 1
ATOM 653 O O . ASN A 1 81 ? -10.463 4.295 8.291 1.00 95.19 81 ASN A O 1
ATOM 657 N N . ALA A 1 82 ? -11.356 3.328 6.483 1.00 94.94 82 ALA A N 1
ATOM 658 C CA . ALA A 1 82 ? -12.672 3.104 7.083 1.00 94.94 82 ALA A CA 1
ATOM 659 C C . ALA A 1 82 ? -12.645 2.086 8.238 1.00 94.94 82 ALA A C 1
ATOM 661 O O . ALA A 1 82 ? -13.494 2.134 9.124 1.00 94.94 82 ALA A O 1
ATOM 662 N N . LEU A 1 83 ? -11.666 1.179 8.231 1.00 93.38 83 LEU A N 1
ATOM 663 C CA . LEU A 1 83 ? -11.450 0.164 9.263 1.00 93.38 83 LEU A CA 1
ATOM 664 C C . LEU A 1 83 ? -10.350 0.564 10.263 1.00 93.38 83 LEU A C 1
ATOM 666 O O . LEU A 1 83 ? -9.907 -0.260 11.067 1.00 93.38 83 LEU A O 1
ATOM 670 N N . ALA A 1 84 ? -9.890 1.819 10.230 1.00 89.69 84 ALA A N 1
ATOM 671 C CA . ALA A 1 84 ? -8.872 2.311 11.146 1.00 89.69 84 ALA A CA 1
ATOM 672 C C . ALA A 1 84 ? -9.331 2.179 12.608 1.00 89.69 84 ALA A C 1
ATOM 674 O O . ALA A 1 84 ? -10.476 2.471 12.955 1.00 89.69 84 ALA A O 1
ATOM 675 N N . GLY A 1 85 ? -8.426 1.719 13.475 1.00 86.19 85 GLY A N 1
ATOM 676 C CA . GLY A 1 85 ? -8.719 1.454 14.887 1.00 86.19 85 GLY A CA 1
ATOM 677 C C . GLY A 1 85 ? -9.452 0.136 15.166 1.00 86.19 85 GLY A C 1
ATOM 678 O O . GLY A 1 85 ? -9.557 -0.253 16.327 1.00 86.19 85 GLY A O 1
ATOM 679 N N . GLN A 1 86 ? -9.913 -0.587 14.142 1.00 90.38 86 GLN A N 1
ATOM 680 C CA . GLN A 1 86 ? -10.467 -1.932 14.299 1.00 90.38 86 GLN A CA 1
ATOM 681 C C . GLN A 1 86 ? -9.383 -2.998 14.131 1.00 90.38 86 GLN A C 1
ATOM 683 O O . GLN A 1 86 ? -8.336 -2.766 13.516 1.00 90.38 86 GLN A O 1
ATOM 688 N N . ARG A 1 87 ? -9.651 -4.196 14.660 1.00 91.00 87 ARG A N 1
ATOM 689 C CA . ARG A 1 87 ? -8.846 -5.371 14.340 1.00 91.00 87 ARG A CA 1
ATOM 690 C C . ARG A 1 87 ? -9.213 -5.846 12.942 1.00 91.00 87 ARG A C 1
ATOM 692 O O . ARG A 1 87 ? -10.375 -6.132 12.656 1.00 91.00 87 ARG A O 1
ATOM 699 N N . VAL A 1 88 ? -8.219 -5.938 12.076 1.00 94.69 88 VAL A N 1
ATOM 700 C CA . VAL A 1 88 ? -8.396 -6.313 10.676 1.00 94.69 88 VAL A CA 1
ATOM 701 C C . VAL A 1 88 ? -7.491 -7.475 10.303 1.00 94.69 88 VAL A C 1
ATOM 703 O O . VAL A 1 88 ? -6.483 -7.738 10.960 1.00 94.69 88 VAL A O 1
ATOM 706 N N . VAL A 1 89 ? -7.847 -8.152 9.218 1.00 95.50 89 VAL A N 1
ATOM 707 C CA . VAL A 1 89 ? -6.943 -9.031 8.478 1.00 95.50 89 VAL A CA 1
ATOM 708 C C . VAL A 1 89 ? -6.650 -8.380 7.137 1.00 95.50 89 VAL A C 1
ATOM 710 O O . VAL A 1 89 ? -7.573 -8.039 6.395 1.00 95.50 89 VAL A O 1
ATOM 713 N N . LEU A 1 90 ? -5.365 -8.202 6.852 1.00 96.38 90 LEU A N 1
ATOM 714 C CA . LEU A 1 90 ? -4.846 -7.749 5.571 1.00 96.38 90 LEU A CA 1
ATOM 715 C C . LEU A 1 90 ? -4.460 -8.951 4.724 1.00 96.38 90 LEU A C 1
ATOM 717 O O . LEU A 1 90 ? -3.730 -9.815 5.204 1.00 96.38 90 LEU A O 1
ATOM 721 N N . SER A 1 91 ? -4.904 -8.958 3.473 1.00 97.38 91 SER A N 1
ATOM 722 C CA . SER A 1 91 ? -4.400 -9.852 2.430 1.00 97.38 91 SER A CA 1
ATOM 723 C C . SER A 1 91 ? -3.354 -9.091 1.628 1.00 97.38 91 SER A C 1
ATOM 725 O O . SER A 1 91 ? -3.585 -7.935 1.264 1.00 97.38 91 SER A O 1
ATOM 727 N N . TYR A 1 92 ? -2.198 -9.700 1.392 1.00 97.06 92 TYR A N 1
ATOM 728 C CA . TYR A 1 92 ? -1.096 -9.048 0.696 1.00 97.06 92 TYR A CA 1
ATOM 729 C C . TYR A 1 92 ? -0.425 -9.974 -0.310 1.00 97.06 92 TYR A C 1
ATOM 731 O O . TYR A 1 92 ? -0.432 -11.195 -0.166 1.00 97.06 92 TYR A O 1
ATOM 739 N N . GLU A 1 93 ? 0.226 -9.354 -1.285 1.00 97.06 93 GLU A N 1
ATOM 740 C CA . GLU A 1 93 ? 1.149 -9.983 -2.218 1.00 97.06 93 GLU A CA 1
ATOM 741 C C . GLU A 1 93 ? 2.544 -9.377 -2.054 1.00 97.06 93 GLU A C 1
ATOM 743 O O . GLU A 1 93 ? 2.716 -8.163 -1.974 1.00 97.06 93 GLU A O 1
ATOM 748 N N . GLN A 1 94 ? 3.556 -10.231 -1.997 1.00 96.25 94 GLN A N 1
ATOM 749 C CA . GLN A 1 94 ? 4.958 -9.862 -1.931 1.00 96.25 94 GLN A CA 1
ATOM 750 C C . GLN A 1 94 ? 5.523 -9.823 -3.345 1.00 96.25 94 GLN A C 1
ATOM 752 O O . GLN A 1 94 ? 5.650 -10.856 -4.003 1.00 96.25 94 GLN A O 1
ATOM 757 N N . HIS A 1 95 ? 5.894 -8.642 -3.813 1.00 94.56 95 HIS A N 1
ATOM 758 C CA . HIS A 1 95 ? 6.480 -8.435 -5.133 1.00 94.56 95 HIS A CA 1
ATOM 759 C C . HIS A 1 95 ? 7.965 -8.120 -4.955 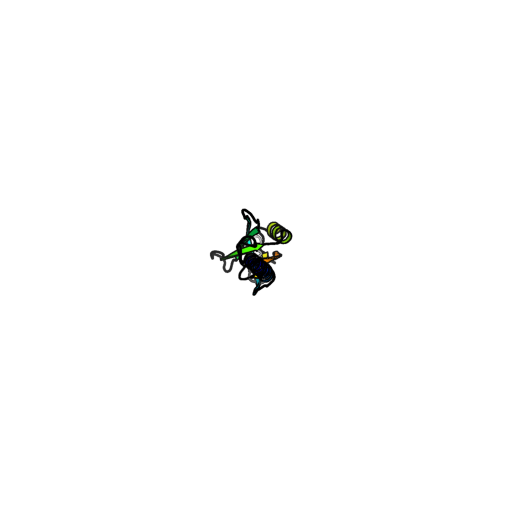1.00 94.56 95 HIS A C 1
ATOM 761 O O . HIS A 1 95 ? 8.338 -7.092 -4.391 1.00 94.56 95 HIS A O 1
ATOM 767 N N . LYS A 1 96 ? 8.841 -9.020 -5.414 1.00 92.56 96 LYS A N 1
ATOM 768 C CA . LYS A 1 96 ? 10.295 -8.855 -5.265 1.00 92.56 96 LYS A CA 1
ATOM 769 C C . LYS A 1 96 ? 10.894 -8.038 -6.406 1.00 92.56 96 LYS A C 1
ATOM 771 O O . LYS A 1 96 ? 10.434 -8.093 -7.542 1.00 92.56 96 LYS A O 1
ATOM 776 N N . PHE A 1 97 ? 11.992 -7.344 -6.101 1.00 90.00 97 PHE A N 1
ATOM 777 C CA . PHE A 1 97 ? 12.782 -6.563 -7.064 1.00 90.00 97 PHE A CA 1
ATOM 778 C C . PHE A 1 97 ? 12.029 -5.389 -7.709 1.00 90.00 97 PHE A C 1
ATOM 780 O O . PHE A 1 97 ? 12.316 -5.008 -8.850 1.00 90.00 97 PHE A O 1
ATOM 787 N N . VAL A 1 98 ? 11.087 -4.788 -6.975 1.00 89.31 98 VAL A N 1
ATOM 788 C CA . VAL A 1 98 ? 10.452 -3.531 -7.384 1.00 89.31 98 VAL A CA 1
ATOM 789 C C . VAL A 1 98 ? 11.540 -2.451 -7.484 1.00 89.31 98 VAL A C 1
ATOM 791 O O . VAL A 1 98 ? 12.218 -2.168 -6.498 1.00 89.31 98 VAL A O 1
ATOM 794 N N . PRO A 1 99 ? 11.768 -1.866 -8.672 1.00 83.94 99 PRO A N 1
ATOM 795 C CA . PRO A 1 99 ? 12.996 -1.119 -8.942 1.00 83.94 99 PRO A CA 1
ATOM 796 C C . PRO A 1 99 ? 13.018 0.285 -8.332 1.00 83.94 99 PRO A C 1
ATOM 798 O O . PRO A 1 99 ? 14.081 0.896 -8.254 1.00 83.94 99 PRO A O 1
ATOM 801 N N . THR A 1 100 ? 11.861 0.828 -7.941 1.00 86.19 100 THR A N 1
ATOM 802 C CA . THR A 1 100 ? 11.760 2.199 -7.427 1.00 86.19 100 THR A CA 1
ATOM 803 C C . THR A 1 100 ? 10.660 2.335 -6.385 1.00 86.19 100 THR A C 1
ATOM 805 O O . THR A 1 100 ? 9.583 1.764 -6.557 1.00 86.19 100 THR A O 1
ATOM 808 N N . ASN A 1 101 ? 10.859 3.253 -5.438 1.00 85.50 101 ASN A N 1
ATOM 809 C CA . ASN A 1 101 ? 9.857 3.613 -4.429 1.00 85.50 101 ASN A CA 1
ATOM 810 C C . ASN A 1 101 ? 8.636 4.353 -5.007 1.00 85.50 101 ASN A C 1
ATOM 812 O O . ASN A 1 101 ? 7.685 4.628 -4.289 1.00 85.50 101 ASN A O 1
ATOM 816 N N . CYS A 1 102 ? 8.630 4.676 -6.306 1.00 87.62 102 CYS A N 1
ATOM 817 C CA . CYS A 1 102 ? 7.449 5.233 -6.970 1.00 87.62 102 CYS A CA 1
ATOM 818 C C . CYS A 1 102 ? 6.262 4.258 -7.016 1.00 87.62 102 CYS A C 1
ATOM 820 O O . CYS A 1 102 ? 5.138 4.698 -7.247 1.00 87.62 102 CYS A O 1
ATOM 822 N N . PHE A 1 103 ? 6.506 2.957 -6.825 1.00 87.56 103 PHE A N 1
ATOM 823 C CA . PHE A 1 103 ? 5.464 1.931 -6.856 1.00 87.56 103 PHE A CA 1
ATOM 824 C C . PHE A 1 103 ? 5.009 1.476 -5.465 1.00 87.56 103 PHE A C 1
ATOM 826 O O . PHE A 1 103 ? 3.898 0.970 -5.345 1.00 87.56 103 PHE A O 1
ATOM 833 N N . GLY A 1 104 ? 5.837 1.695 -4.443 1.00 90.25 104 GLY A N 1
ATOM 834 C CA . GLY A 1 104 ? 5.603 1.385 -3.033 1.00 90.25 104 GLY A CA 1
ATOM 835 C C . GLY A 1 104 ? 6.916 1.474 -2.254 1.00 90.25 104 GLY A C 1
ATOM 836 O O . GLY A 1 104 ? 7.981 1.246 -2.831 1.00 90.25 104 GLY A O 1
ATOM 837 N N . GLU A 1 105 ? 6.865 1.831 -0.970 1.00 91.62 105 GLU A N 1
ATOM 838 C CA . GLU A 1 105 ? 8.055 1.837 -0.096 1.00 91.62 105 GLU A CA 1
ATOM 839 C C . GLU A 1 105 ? 8.461 0.425 0.355 1.00 91.62 105 GLU A C 1
ATOM 841 O O . GLU A 1 105 ? 9.603 0.205 0.759 1.00 91.62 105 GLU A O 1
ATOM 846 N N . THR A 1 106 ? 7.544 -0.539 0.254 1.00 93.56 106 THR A N 1
ATOM 847 C CA . THR A 1 106 ? 7.747 -1.924 0.684 1.00 93.56 106 THR A CA 1
ATOM 848 C C . THR A 1 106 ? 7.559 -2.908 -0.470 1.00 93.56 106 THR A C 1
ATOM 850 O O . THR A 1 106 ? 6.995 -2.587 -1.515 1.00 93.56 106 THR A O 1
ATOM 853 N N . GLU A 1 107 ? 8.015 -4.143 -0.264 1.00 94.31 107 GLU A N 1
ATOM 854 C CA . GLU A 1 107 ? 7.736 -5.269 -1.164 1.00 94.31 107 GLU A CA 1
ATOM 855 C C . GLU A 1 107 ? 6.355 -5.901 -0.924 1.00 94.31 107 GLU A C 1
ATOM 857 O O . GLU A 1 107 ? 5.975 -6.805 -1.660 1.00 94.31 107 GLU A O 1
ATOM 862 N N . TYR A 1 108 ? 5.611 -5.457 0.096 1.00 96.38 108 TYR A N 1
ATOM 863 C CA . TYR A 1 108 ? 4.332 -6.038 0.499 1.00 96.38 108 TYR A CA 1
ATOM 864 C C . TYR A 1 108 ? 3.174 -5.143 0.065 1.00 96.38 108 TYR A C 1
ATOM 866 O O . TYR A 1 108 ? 2.910 -4.100 0.662 1.00 96.38 108 TYR A O 1
ATOM 874 N N . PHE A 1 109 ? 2.446 -5.581 -0.955 1.00 96.69 109 PHE A N 1
ATOM 875 C CA . PHE A 1 109 ? 1.313 -4.866 -1.517 1.00 96.69 109 PHE A CA 1
ATOM 876 C C . PHE A 1 109 ? 0.011 -5.432 -0.975 1.00 96.69 109 PHE A C 1
ATOM 878 O O . PHE A 1 109 ? -0.334 -6.577 -1.251 1.00 96.69 109 PHE A O 1
ATOM 885 N N . VAL A 1 110 ? -0.728 -4.636 -0.202 1.00 97.38 110 VAL A N 1
ATOM 886 C CA . VAL A 1 110 ? -2.042 -5.065 0.293 1.00 97.38 110 VAL A CA 1
ATOM 887 C C . VAL A 1 110 ? -3.046 -5.052 -0.850 1.00 97.38 110 VAL A C 1
ATOM 889 O O . VAL A 1 110 ? -3.238 -4.029 -1.511 1.00 97.38 110 VAL A O 1
ATOM 892 N N . THR A 1 111 ? -3.698 -6.193 -1.039 1.00 96.56 111 THR A N 1
ATOM 893 C CA . THR A 1 111 ? -4.712 -6.425 -2.069 1.00 96.56 111 THR A CA 1
ATOM 894 C C . THR A 1 111 ? -6.125 -6.399 -1.500 1.00 96.56 111 THR A C 1
ATOM 896 O O . THR A 1 111 ? -7.050 -6.020 -2.211 1.00 96.56 111 THR A O 1
ATOM 899 N N . ASP A 1 112 ? -6.310 -6.730 -0.216 1.00 96.56 112 ASP A N 1
ATOM 900 C CA . ASP A 1 112 ? -7.604 -6.604 0.458 1.00 96.56 112 ASP A CA 1
ATOM 901 C C . ASP A 1 112 ? -7.478 -6.419 1.980 1.00 96.56 112 ASP A C 1
ATOM 903 O O . ASP A 1 112 ? -6.470 -6.756 2.601 1.00 96.56 112 ASP A O 1
ATOM 907 N N . VAL A 1 113 ? -8.541 -5.907 2.600 1.00 96.50 113 VAL A N 1
ATOM 908 C CA . VAL A 1 113 ? -8.695 -5.804 4.054 1.00 96.50 113 VAL A CA 1
ATOM 909 C C . VAL A 1 113 ? -10.098 -6.223 4.484 1.00 96.50 113 VAL A C 1
ATOM 911 O O . VAL A 1 113 ? -11.092 -5.869 3.848 1.00 96.50 113 VAL A O 1
ATOM 914 N N . ARG A 1 114 ? -10.208 -6.927 5.611 1.00 95.12 114 ARG A N 1
ATOM 915 C CA . ARG A 1 114 ? -11.496 -7.243 6.245 1.00 95.12 114 ARG A CA 1
ATOM 916 C C . ARG A 1 114 ? -11.454 -7.013 7.748 1.00 95.12 114 ARG A C 1
ATOM 918 O O . ARG A 1 114 ? -10.437 -7.275 8.386 1.00 95.12 114 ARG A O 1
ATOM 925 N N . ALA A 1 115 ? -12.569 -6.561 8.315 1.00 93.56 115 ALA A N 1
ATOM 926 C CA . ALA A 1 115 ? -12.730 -6.482 9.761 1.00 93.56 115 ALA A CA 1
ATOM 927 C C . ALA A 1 115 ? -12.804 -7.889 10.362 1.00 93.56 115 ALA A C 1
ATOM 929 O O . ALA A 1 115 ? -13.475 -8.774 9.820 1.00 93.56 115 ALA A O 1
ATOM 930 N N . VAL A 1 116 ? -12.145 -8.086 11.500 1.00 88.69 116 VAL A N 1
ATOM 931 C CA . VAL A 1 116 ? -12.392 -9.251 12.342 1.00 88.69 116 VAL A CA 1
ATOM 932 C C . VAL A 1 116 ? -13.530 -8.881 13.273 1.00 88.69 116 VAL A C 1
ATOM 934 O O . VAL A 1 116 ? -13.364 -8.068 14.180 1.00 88.69 116 VAL A O 1
ATOM 937 N N . ASN A 1 117 ? -14.699 -9.473 13.047 1.00 75.25 117 ASN A N 1
ATOM 938 C CA . ASN A 1 117 ? -15.750 -9.447 14.051 1.00 75.25 117 ASN A CA 1
ATOM 939 C C . ASN A 1 117 ? -15.283 -10.346 15.192 1.00 75.25 117 ASN A C 1
ATOM 941 O O . ASN A 1 117 ? -15.435 -11.566 15.134 1.00 75.25 117 ASN A O 1
ATOM 945 N N . GLU A 1 118 ? -14.656 -9.741 16.195 1.00 60.75 118 GLU A N 1
ATOM 946 C CA . GLU A 1 118 ? -14.327 -10.404 17.445 1.00 60.75 118 GLU A CA 1
ATOM 947 C C . GLU A 1 118 ? -15.666 -10.796 18.094 1.00 60.75 118 GLU A C 1
ATOM 949 O O . GLU A 1 118 ? -16.301 -10.013 18.798 1.00 60.75 118 GLU A O 1
ATOM 954 N N . GLN A 1 119 ? -16.167 -12.001 17.808 1.00 52.19 119 GLN A N 1
ATOM 955 C CA . GLN A 1 119 ? -17.091 -12.653 18.726 1.00 52.19 119 G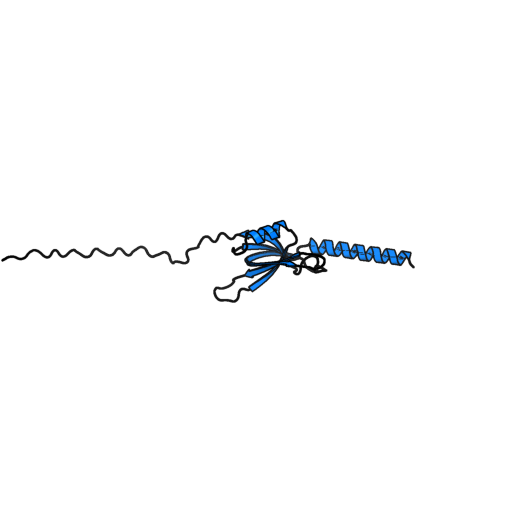LN A CA 1
ATOM 956 C C . GLN A 1 119 ? -16.323 -12.726 20.046 1.00 52.19 119 GLN A C 1
ATOM 958 O O . GLN A 1 119 ? -15.233 -13.308 20.044 1.00 52.19 119 GLN A O 1
ATOM 963 N N . PRO A 1 120 ? -16.807 -12.117 21.142 1.00 53.69 120 PRO A N 1
ATOM 964 C CA . PRO A 1 120 ? -16.144 -12.245 22.423 1.00 53.69 120 PRO A CA 1
ATOM 965 C C . PRO A 1 120 ? -16.228 -13.720 22.803 1.00 53.69 120 PRO A C 1
ATOM 967 O O . PRO A 1 120 ? -17.232 -14.184 23.341 1.00 53.69 120 PRO A O 1
ATOM 970 N N . VAL A 1 121 ? -15.190 -14.490 22.470 1.00 56.25 121 VAL A N 1
ATOM 971 C CA . VAL A 1 121 ? -14.988 -15.813 23.037 1.00 56.25 121 VAL A CA 1
ATOM 972 C C . VAL A 1 121 ? -14.708 -15.531 24.497 1.00 56.25 121 VAL A C 1
ATOM 974 O O . VAL A 1 121 ? -13.604 -15.152 24.878 1.00 56.25 121 VAL A O 1
ATOM 977 N N . SER A 1 122 ? -15.781 -15.593 25.280 1.00 57.41 122 SER A N 1
ATOM 978 C CA . SER A 1 122 ? -15.774 -15.495 26.725 1.00 57.41 122 SER A CA 1
ATOM 979 C C . SER A 1 122 ? -14.669 -16.401 27.256 1.00 57.41 122 SER A C 1
ATOM 981 O O . SER A 1 122 ? -14.816 -17.618 27.289 1.00 57.41 122 SER A O 1
ATOM 983 N N . THR A 1 123 ? -13.559 -15.801 27.673 1.00 56.72 123 THR A N 1
ATOM 984 C CA . THR A 1 123 ? -12.487 -16.476 28.410 1.00 56.72 123 THR A CA 1
ATOM 985 C C . THR A 1 123 ? -12.871 -16.712 29.868 1.00 56.72 123 THR A C 1
ATOM 987 O O . THR A 1 123 ? -12.078 -17.272 30.622 1.00 56.72 123 THR A O 1
ATOM 990 N N . ALA A 1 124 ? -14.086 -16.321 30.280 1.00 60.69 124 ALA A N 1
ATOM 991 C CA . ALA A 1 124 ? -14.634 -16.792 31.536 1.00 60.69 124 ALA A CA 1
ATOM 992 C C . ALA A 1 124 ? -14.762 -18.324 31.450 1.00 60.69 124 ALA A C 1
ATOM 994 O O . ALA A 1 124 ? -15.416 -18.819 30.524 1.00 60.69 124 ALA A O 1
ATOM 995 N N . PRO A 1 125 ? -14.166 -19.079 32.394 1.00 64.25 125 PRO A N 1
ATOM 996 C CA . PRO A 1 125 ? -14.521 -20.477 32.595 1.00 64.25 125 PRO A CA 1
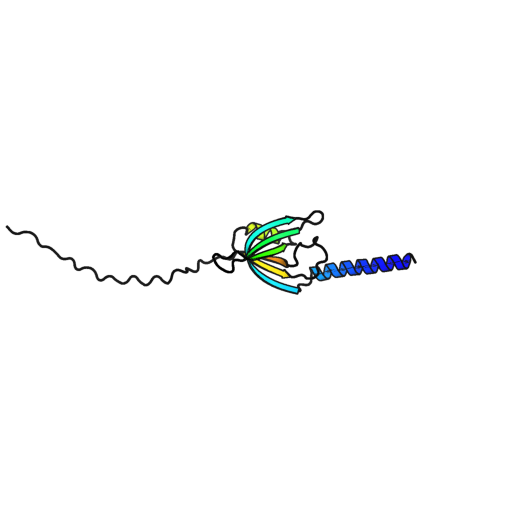ATOM 997 C C . PRO A 1 125 ? -16.050 -20.585 32.620 1.00 64.25 125 PRO A C 1
ATOM 999 O O . PRO A 1 125 ? -16.680 -19.657 33.144 1.00 64.25 125 PRO A O 1
ATOM 1002 N N . PRO A 1 126 ? -16.668 -21.656 32.080 1.00 66.56 126 PRO A N 1
ATOM 1003 C CA . PRO A 1 126 ? -18.097 -21.866 32.261 1.00 66.56 126 PRO A CA 1
ATOM 1004 C C . PRO A 1 126 ? -18.368 -21.728 33.755 1.00 66.56 126 PRO A C 1
ATOM 1006 O O . PRO A 1 126 ? -17.830 -22.496 34.554 1.00 66.56 126 PRO A O 1
ATOM 1009 N N . VAL A 1 127 ? -19.092 -20.667 34.123 1.00 64.12 127 VAL A N 1
ATOM 1010 C CA . VAL A 1 127 ? -19.490 -20.404 35.501 1.00 64.12 127 VAL A CA 1
ATOM 1011 C C . VAL A 1 127 ? -20.103 -21.708 35.975 1.00 64.12 127 VAL A C 1
ATOM 1013 O O . VAL A 1 127 ? -21.078 -22.177 35.383 1.00 64.12 127 VAL A O 1
ATOM 1016 N N . ALA A 1 128 ? -19.456 -22.352 36.950 1.00 64.88 128 ALA A N 1
ATOM 1017 C CA . ALA A 1 128 ? -19.976 -23.576 37.528 1.00 64.88 128 ALA A CA 1
ATOM 1018 C C . ALA A 1 128 ? -21.452 -23.325 37.886 1.00 64.88 128 ALA A C 1
ATOM 1020 O O . ALA A 1 128 ? -21.757 -22.233 38.383 1.00 64.88 128 ALA A O 1
ATOM 1021 N N . PRO A 1 129 ? -22.370 -24.272 37.613 1.00 71.31 129 PRO A N 1
ATOM 1022 C CA . PRO A 1 129 ? -23.763 -24.128 38.013 1.00 71.31 129 PRO A CA 1
ATOM 1023 C C . PRO A 1 129 ? -23.814 -23.691 39.481 1.00 71.31 129 PRO A C 1
ATOM 1025 O O . PRO A 1 129 ? -23.005 -24.201 40.266 1.00 71.31 129 PRO A O 1
ATOM 1028 N N . PRO A 1 130 ? -24.695 -22.750 39.869 1.00 63.44 130 PRO A N 1
ATOM 1029 C CA . PRO A 1 130 ? -24.787 -22.348 41.262 1.00 63.44 130 PRO A CA 1
ATOM 1030 C C . PRO A 1 130 ? -25.017 -23.610 42.089 1.00 63.44 130 PRO A C 1
ATOM 1032 O O . PRO A 1 130 ? -26.005 -24.310 41.885 1.00 63.44 130 PRO A O 1
ATOM 1035 N N . LEU A 1 131 ? -24.069 -23.925 42.974 1.00 60.62 131 LEU A N 1
ATOM 1036 C CA . LEU A 1 131 ? -24.242 -24.961 43.981 1.00 60.62 131 LEU A CA 1
ATOM 1037 C C . LEU A 1 131 ? -25.501 -24.593 44.752 1.00 60.62 131 LEU A C 1
ATOM 1039 O O . LEU A 1 131 ? -25.528 -23.584 45.454 1.00 60.62 131 LEU A O 1
ATOM 1043 N N . ASN A 1 132 ? -26.546 -25.387 44.557 1.00 61.91 132 ASN A N 1
ATOM 1044 C CA . ASN A 1 132 ? -27.806 -25.302 45.262 1.00 61.91 132 ASN A CA 1
ATOM 1045 C C . ASN A 1 132 ? -27.470 -25.276 46.758 1.00 61.91 132 ASN A C 1
ATOM 1047 O O . ASN A 1 132 ? -27.124 -26.308 47.332 1.00 61.91 132 ASN A O 1
ATOM 1051 N N . THR A 1 133 ? -27.512 -24.107 47.389 1.00 61.41 133 THR A N 1
ATOM 1052 C CA . THR A 1 133 ? -27.435 -24.004 48.841 1.00 61.41 133 THR A CA 1
ATOM 1053 C C . THR A 1 133 ? -28.691 -24.676 49.385 1.00 61.41 133 THR A C 1
ATOM 1055 O O . THR A 1 133 ? -29.796 -24.237 49.055 1.00 61.41 133 THR A O 1
ATOM 1058 N N . PRO A 1 134 ? -28.584 -25.747 50.193 1.00 58.06 134 PRO A N 1
ATOM 1059 C CA . PRO A 1 134 ? -29.741 -26.242 50.912 1.00 58.06 134 PRO A CA 1
ATOM 1060 C C . PRO A 1 134 ? -30.242 -25.109 51.803 1.00 58.06 134 PRO A C 1
ATOM 1062 O O . PRO A 1 134 ? -29.469 -24.503 52.548 1.00 58.06 134 PRO A O 1
ATOM 1065 N N . ALA A 1 135 ? -31.528 -24.800 51.662 1.00 61.44 135 ALA A N 1
ATOM 1066 C CA . ALA A 1 135 ? -32.233 -23.823 52.466 1.00 61.44 135 ALA A CA 1
ATOM 1067 C C . ALA A 1 135 ? -31.905 -24.017 53.953 1.00 61.44 135 ALA A C 1
ATOM 1069 O O . ALA A 1 135 ? -32.057 -25.113 54.497 1.00 61.44 135 ALA A O 1
ATOM 1070 N N . ALA A 1 136 ? -31.462 -22.942 54.606 1.00 61.25 136 ALA A N 1
ATOM 1071 C CA . ALA A 1 136 ? -31.393 -22.890 56.056 1.00 61.25 136 ALA A CA 1
ATOM 1072 C C . ALA A 1 136 ? -32.795 -23.198 56.620 1.00 61.25 136 ALA A C 1
ATOM 1074 O O . ALA A 1 136 ? -33.761 -22.553 56.198 1.00 61.25 136 ALA A O 1
ATOM 1075 N N . PRO A 1 137 ? -32.954 -24.166 57.540 1.00 55.81 137 PRO A N 1
ATOM 1076 C CA . PRO A 1 137 ? -34.244 -24.394 58.165 1.00 55.81 137 PRO A CA 1
ATOM 1077 C C . PRO A 1 137 ? -34.593 -23.183 59.033 1.00 55.81 137 PRO A C 1
ATOM 1079 O O . PRO A 1 137 ? -33.841 -22.794 59.928 1.00 55.81 137 PRO A O 1
ATOM 1082 N N . ALA A 1 138 ? -35.743 -22.580 58.740 1.00 60.50 138 ALA A N 1
ATOM 1083 C CA . ALA A 1 138 ? -36.355 -21.550 59.559 1.00 60.50 138 ALA A CA 1
ATOM 1084 C C . ALA A 1 138 ? -36.613 -22.113 60.965 1.00 60.50 138 ALA A C 1
ATOM 1086 O O . ALA A 1 138 ? -37.467 -22.978 61.151 1.00 60.50 138 ALA A O 1
ATOM 1087 N N . ALA A 1 139 ? -35.863 -21.634 61.955 1.00 56.19 139 ALA A N 1
ATOM 1088 C CA . ALA A 1 139 ? -36.165 -21.880 63.355 1.00 56.19 139 ALA A CA 1
ATOM 1089 C C . ALA A 1 139 ? -37.267 -20.906 63.794 1.00 56.19 139 ALA A C 1
ATOM 1091 O O . ALA A 1 139 ? -37.025 -19.722 64.029 1.00 56.19 139 ALA A O 1
ATOM 1092 N N . THR A 1 140 ? -38.492 -21.415 63.879 1.00 56.69 140 THR A N 1
ATOM 1093 C CA . THR A 1 140 ? -39.637 -20.768 64.522 1.00 56.69 140 THR A CA 1
ATOM 1094 C C . THR A 1 140 ? -39.364 -20.665 66.024 1.00 56.69 140 THR A C 1
ATOM 1096 O O . THR A 1 140 ? -39.432 -21.659 66.745 1.00 56.69 140 THR A O 1
ATOM 1099 N N . LEU A 1 141 ? -39.046 -19.468 66.516 1.00 61.22 141 LEU A N 1
ATOM 1100 C CA . LEU A 1 141 ? -39.042 -19.179 67.950 1.00 61.22 141 LEU A CA 1
ATOM 1101 C C . LEU A 1 141 ? -40.451 -18.731 68.353 1.00 61.22 141 LEU A C 1
ATOM 1103 O O . LEU A 1 141 ? -40.899 -17.637 68.015 1.00 61.22 141 LEU A O 1
ATOM 1107 N N . ASN A 1 142 ? -41.161 -19.644 69.018 1.00 58.59 142 ASN A N 1
ATOM 1108 C CA . ASN A 1 142 ? -42.489 -19.434 69.582 1.00 58.59 142 ASN A CA 1
ATOM 1109 C C . ASN A 1 142 ? -42.485 -18.372 70.695 1.00 58.59 142 ASN A C 1
ATOM 1111 O O . ASN A 1 142 ? -41.511 -18.200 71.424 1.00 58.59 142 ASN A O 1
ATOM 1115 N N . ALA A 1 143 ? -43.631 -17.699 70.789 1.00 63.97 143 ALA A N 1
ATOM 1116 C CA . ALA A 1 143 ? -43.996 -16.598 71.674 1.00 63.97 143 ALA A CA 1
ATOM 1117 C C . ALA A 1 143 ? -43.747 -16.833 73.186 1.00 63.97 143 ALA A C 1
ATOM 1119 O O . ALA A 1 143 ? -43.727 -17.978 73.642 1.00 63.97 143 ALA A O 1
ATOM 1120 N N . PRO A 1 144 ? -43.637 -15.752 73.986 1.00 57.06 144 PRO A N 1
ATOM 1121 C CA . PRO A 1 144 ? -43.495 -15.839 75.435 1.00 57.06 144 PRO A CA 1
ATOM 1122 C C . PRO A 1 144 ? -44.833 -16.154 76.118 1.00 57.06 144 PRO A C 1
ATOM 1124 O O . PRO A 1 144 ? -45.874 -15.592 75.773 1.00 57.06 144 PRO A O 1
ATOM 1127 N N . ALA A 1 145 ? -44.785 -17.021 77.129 1.00 55.22 145 ALA A N 1
ATOM 1128 C CA . ALA A 1 145 ? -45.882 -17.271 78.051 1.00 55.22 145 ALA A CA 1
ATOM 1129 C C . ALA A 1 145 ? -45.507 -16.799 79.466 1.00 55.22 145 ALA A C 1
ATOM 1131 O O . ALA A 1 145 ? -44.564 -17.323 80.054 1.00 55.22 145 ALA A O 1
ATOM 1132 N N . LYS A 1 146 ? -46.365 -15.904 79.973 1.00 45.28 146 LYS A N 1
ATOM 1133 C CA . LYS A 1 146 ? -46.616 -15.492 81.365 1.00 45.28 146 LYS A CA 1
ATOM 1134 C C . LYS A 1 146 ? -45.679 -14.482 82.028 1.00 45.28 146 LYS A C 1
ATOM 1136 O O . LYS A 1 146 ? -44.483 -14.774 82.212 1.00 45.28 146 LYS A O 1
#

Radius of gyration: 30.51 Å; chains: 1; bounding box: 74×40×117 Å

Sequence (146 aa):
MLRSFFIFIGVVLLGAVAWVWLTLNWSYSDGERAGYIQKLSRKGWLCKTWEGEVAMVTMPGAIPDRFEFSVREETIANKINALAGQRVVLSYEQHKFVPTNCFGETEYFVTDVRAVNEQPVSTAPPVAPPLNTPAAPAATLNAPAK

Secondary structure (DSSP, 8-state):
-HHHHHHHHHHHHHHHHHHHHHHHH--SEEEEEEEEEEEEEEE-SSS-EEEEEEEE-SSTTSPPEEEEEEE--HHHHHHHHHTTTSEEEEEEEE-TT---TTS-SSSEEEEEEEE--------S---PPP-----------PPP--